Protein AF-A0A2K3KXB1-F1 (afdb_monomer_lite)

Sequence (70 aa):
MSQEALLKSSDPMVTLKMIDSIQGLGIGHHLEDEINVQLRRICDWDPSNDLFATSLQFRLLRHNGWSTSS

Foldseek 3Di:
DDPVVVVPPPDLQVLLVVLVVCVVVVNCVVCLVVNVVSLVVSVPDDPPVDPVSVVSNQVSCVVSPHDDDD

Organism: Trifolium pratense (NCBI:txid57577)

pLDDT: mean 84.08, std 16.13, range [42.72, 95.62]

Structure (mmCIF, N/CA/C/O backbone):
data_AF-A0A2K3KXB1-F1
#
_entry.id   AF-A0A2K3KXB1-F1
#
loop_
_atom_site.group_PDB
_atom_site.id
_atom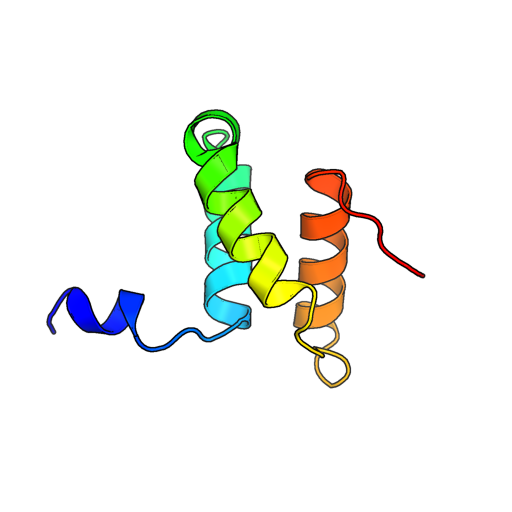_site.type_symbol
_atom_site.label_atom_id
_atom_site.label_alt_id
_atom_site.label_comp_id
_atom_site.label_asym_id
_atom_site.label_entity_id
_atom_site.label_seq_id
_atom_site.pdbx_PDB_ins_code
_atom_site.Cartn_x
_atom_site.Cartn_y
_atom_site.Cartn_z
_atom_site.occupancy
_atom_site.B_iso_or_equiv
_atom_site.auth_seq_id
_atom_site.auth_comp_id
_atom_site.auth_asym_id
_atom_site.auth_atom_id
_atom_site.pdbx_PDB_model_num
ATOM 1 N N . MET A 1 1 ? -3.830 20.299 -15.105 1.00 42.72 1 MET A N 1
ATOM 2 C CA . MET A 1 1 ? -3.504 18.875 -14.890 1.00 42.72 1 MET A CA 1
ATOM 3 C C . MET A 1 1 ? -4.691 18.246 -14.189 1.00 42.72 1 MET A C 1
ATOM 5 O O . MET A 1 1 ? -4.962 18.583 -13.046 1.00 42.72 1 MET A O 1
ATOM 9 N N . SER A 1 2 ? -5.489 17.499 -14.942 1.00 43.38 2 SER A N 1
ATOM 10 C CA . SER A 1 2 ? -6.820 17.016 -14.568 1.00 43.38 2 SER A CA 1
ATOM 11 C C . SER A 1 2 ? -6.718 15.876 -13.553 1.00 43.38 2 SER A C 1
ATOM 13 O O . SER A 1 2 ? -5.880 14.989 -13.705 1.00 43.38 2 SER A O 1
ATOM 15 N N . GLN A 1 3 ? -7.590 15.883 -12.544 1.00 51.44 3 GLN A N 1
ATOM 16 C CA . GLN A 1 3 ? -7.661 14.884 -11.465 1.00 51.44 3 GLN A CA 1
ATOM 17 C C . GLN A 1 3 ? -7.831 13.433 -11.970 1.00 51.44 3 GLN A C 1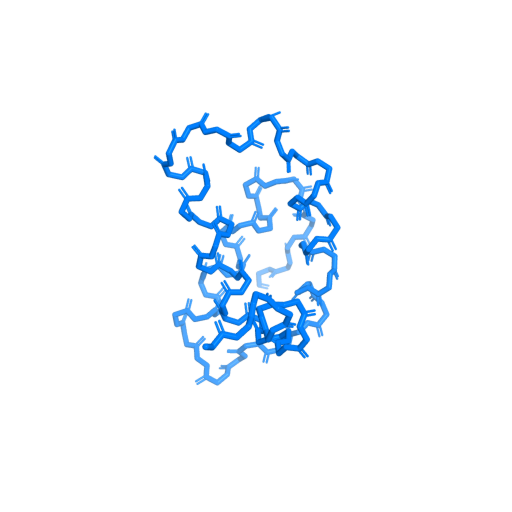
ATOM 19 O O . GLN A 1 3 ? -7.531 12.488 -11.247 1.00 51.44 3 GLN A O 1
ATOM 24 N N . GLU A 1 4 ? -8.227 13.248 -13.232 1.00 43.38 4 GLU A N 1
ATOM 25 C CA . GLU A 1 4 ? -8.372 11.945 -13.893 1.00 43.38 4 GLU A CA 1
ATOM 26 C C . GLU A 1 4 ? -7.061 11.165 -14.085 1.00 43.38 4 GLU A C 1
ATOM 28 O O . GLU A 1 4 ? -7.101 9.940 -14.195 1.00 43.38 4 GLU A O 1
ATOM 33 N N . ALA A 1 5 ? -5.894 11.821 -14.102 1.00 44.28 5 ALA A N 1
ATOM 34 C CA . ALA A 1 5 ? -4.622 11.117 -14.302 1.00 44.28 5 ALA A CA 1
ATOM 35 C C . ALA A 1 5 ? -4.251 10.213 -13.109 1.00 44.28 5 ALA A C 1
ATOM 37 O O . ALA A 1 5 ? -3.682 9.140 -13.301 1.00 44.28 5 ALA A O 1
ATOM 38 N N . LEU A 1 6 ? -4.646 10.601 -11.890 1.00 48.16 6 LEU A N 1
ATOM 39 C CA . LEU A 1 6 ? -4.332 9.868 -10.656 1.00 48.16 6 LEU A CA 1
ATOM 40 C C . LEU A 1 6 ? -5.117 8.557 -10.519 1.00 48.16 6 LEU A C 1
ATOM 42 O O . LEU A 1 6 ? -4.708 7.674 -9.775 1.00 48.16 6 LEU A O 1
ATOM 46 N N . LEU A 1 7 ? -6.223 8.411 -11.253 1.00 48.62 7 LEU A N 1
ATOM 47 C CA . LEU A 1 7 ? -7.039 7.194 -11.259 1.00 48.62 7 LEU A CA 1
ATOM 48 C C . LEU A 1 7 ? -6.629 6.211 -12.368 1.00 48.62 7 LEU A C 1
ATOM 50 O O . LEU A 1 7 ? -7.092 5.071 -12.368 1.00 48.62 7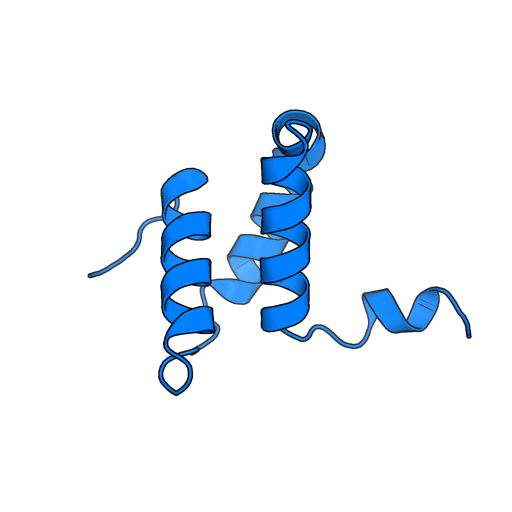 LEU A O 1
ATOM 54 N N . LYS A 1 8 ? -5.780 6.635 -13.320 1.00 44.41 8 LYS A N 1
ATOM 55 C CA . LYS A 1 8 ? -5.461 5.871 -14.541 1.00 44.41 8 LYS A CA 1
ATOM 56 C C . LYS A 1 8 ? -4.007 5.423 -14.682 1.00 44.41 8 LYS A C 1
ATOM 58 O O . LYS A 1 8 ? -3.766 4.473 -15.420 1.00 44.41 8 LYS A O 1
ATOM 63 N N . SER A 1 9 ? -3.049 6.025 -13.978 1.00 46.47 9 SER A N 1
ATOM 64 C CA . SER A 1 9 ? -1.695 5.466 -13.860 1.00 46.47 9 SER A CA 1
ATOM 65 C C . SER A 1 9 ? -1.594 4.685 -12.552 1.00 46.47 9 SER A C 1
ATOM 67 O O . SER A 1 9 ? -1.174 5.222 -11.530 1.00 46.47 9 SER A O 1
ATOM 69 N N . SER A 1 10 ? -2.046 3.432 -12.563 1.00 65.75 10 SER A N 1
ATOM 70 C CA . SER A 1 10 ? -2.043 2.562 -11.380 1.00 65.75 10 SER A CA 1
ATOM 71 C C . SER A 1 10 ? -0.630 2.030 -11.113 1.00 65.75 10 SER A C 1
ATOM 73 O O . SER A 1 10 ? -0.406 0.827 -11.178 1.00 65.75 10 SER A O 1
ATOM 75 N N . ASP A 1 11 ? 0.334 2.929 -10.892 1.00 83.31 11 ASP A N 1
ATOM 76 C CA . ASP A 1 11 ? 1.677 2.568 -10.445 1.00 83.31 11 ASP A CA 1
ATOM 77 C C . ASP A 1 11 ? 1.558 1.956 -9.036 1.00 83.31 11 ASP A C 1
ATOM 79 O O . ASP A 1 11 ? 1.173 2.664 -8.095 1.00 83.31 11 ASP A O 1
ATOM 83 N N . PRO A 1 12 ? 1.875 0.660 -8.872 1.00 88.06 12 PRO A N 1
ATOM 84 C CA . PRO A 1 12 ? 1.812 -0.022 -7.585 1.00 88.06 12 PRO A CA 1
ATOM 85 C C . PRO A 1 12 ? 2.579 0.707 -6.474 1.00 88.06 12 PRO A C 1
ATOM 87 O O . PRO A 1 12 ? 2.123 0.753 -5.331 1.00 88.06 12 PRO A O 1
ATOM 90 N N . MET A 1 13 ? 3.700 1.354 -6.804 1.00 89.50 13 MET A N 1
ATOM 91 C CA . MET A 1 13 ? 4.500 2.135 -5.862 1.00 89.50 13 MET A CA 1
ATOM 92 C C . MET A 1 13 ? 3.745 3.367 -5.354 1.00 89.50 13 MET A C 1
ATOM 94 O O . MET A 1 13 ? 3.810 3.697 -4.166 1.00 89.50 13 MET A O 1
ATOM 98 N N . VAL A 1 14 ? 3.029 4.066 -6.237 1.00 90.75 14 VAL A N 1
ATOM 99 C CA . VAL A 1 14 ? 2.222 5.235 -5.856 1.00 90.75 14 VAL A CA 1
ATOM 100 C C . VAL A 1 14 ? 1.087 4.800 -4.933 1.00 90.75 14 VAL A C 1
ATOM 102 O O . VAL A 1 14 ? 0.860 5.436 -3.903 1.00 90.75 14 VAL A O 1
ATOM 105 N N . THR A 1 15 ? 0.439 3.677 -5.246 1.00 91.88 15 THR A N 1
ATOM 106 C CA . THR A 1 15 ? -0.600 3.081 -4.400 1.00 91.88 15 THR A CA 1
ATOM 107 C C . THR A 1 15 ? -0.068 2.722 -3.012 1.00 91.88 15 THR A C 1
ATOM 109 O O . THR A 1 15 ? -0.681 3.095 -2.013 1.00 91.88 15 THR A O 1
ATOM 112 N N . LEU A 1 16 ? 1.094 2.068 -2.919 1.00 93.50 16 LEU A N 1
ATOM 113 C CA . LEU A 1 16 ? 1.708 1.727 -1.633 1.00 93.50 16 LEU A CA 1
ATOM 114 C C . LEU A 1 16 ? 2.009 2.973 -0.789 1.00 93.50 16 LEU A C 1
ATOM 116 O O . LEU A 1 16 ? 1.656 3.017 0.387 1.00 93.50 16 LEU A O 1
ATOM 120 N N . LYS A 1 17 ? 2.604 4.015 -1.384 1.00 94.00 17 LYS A N 1
ATOM 121 C CA . LYS A 1 17 ? 2.898 5.278 -0.681 1.00 94.00 17 LYS A CA 1
ATOM 122 C C . LYS A 1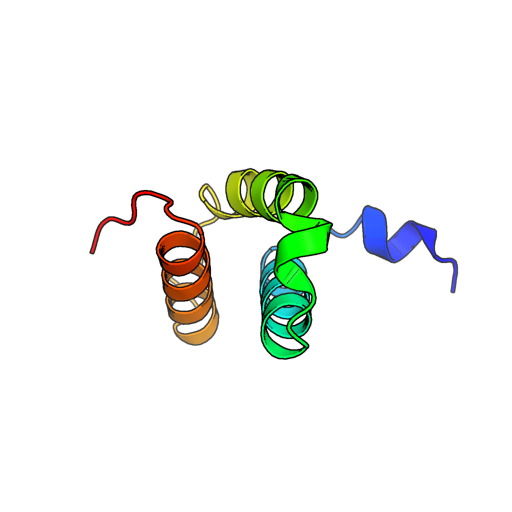 17 ? 1.635 6.003 -0.221 1.00 94.00 17 LYS A C 1
ATOM 124 O O . LYS A 1 17 ? 1.630 6.618 0.846 1.00 94.00 17 LYS A O 1
ATOM 129 N N . MET A 1 18 ? 0.566 5.934 -1.012 1.00 94.38 18 MET A N 1
ATOM 130 C CA . MET A 1 18 ? -0.726 6.507 -0.649 1.00 94.38 18 MET A CA 1
ATOM 131 C C . MET A 1 18 ? -1.320 5.791 0.567 1.00 94.38 18 MET A C 1
ATOM 133 O O . MET A 1 18 ? -1.677 6.454 1.538 1.00 94.38 18 MET A O 1
ATOM 137 N N . ILE A 1 19 ? -1.375 4.455 0.544 1.00 94.19 19 ILE A N 1
ATOM 138 C CA . ILE A 1 19 ? -1.876 3.653 1.671 1.00 94.19 19 ILE A CA 1
ATOM 139 C C . ILE A 1 19 ? -1.040 3.920 2.928 1.00 94.19 19 ILE A C 1
ATOM 141 O O . ILE A 1 19 ? -1.598 4.127 4.005 1.00 94.19 19 ILE A O 1
ATOM 145 N N . ASP A 1 20 ? 0.285 3.973 2.787 1.00 95.25 20 ASP A N 1
ATOM 146 C CA . ASP A 1 20 ? 1.196 4.258 3.894 1.00 95.25 20 ASP A CA 1
ATOM 147 C C . ASP A 1 20 ? 0.943 5.633 4.520 1.00 95.25 20 ASP A C 1
ATOM 149 O O . ASP A 1 20 ? 0.872 5.767 5.740 1.00 95.25 20 ASP A O 1
ATOM 153 N N . SER A 1 21 ? 0.719 6.648 3.684 1.00 95.62 21 SER A N 1
ATOM 154 C CA . SER A 1 21 ? 0.395 8.001 4.145 1.00 95.62 21 SER A CA 1
ATOM 155 C C . SER A 1 21 ? -0.944 8.035 4.888 1.00 95.62 21 SER A C 1
ATOM 157 O O . SER A 1 21 ? -1.046 8.641 5.950 1.00 95.62 21 SER A O 1
ATOM 159 N N . ILE A 1 22 ? -1.969 7.354 4.367 1.00 93.56 22 ILE A N 1
ATOM 160 C CA . ILE A 1 22 ? -3.303 7.270 4.984 1.00 93.56 22 ILE A CA 1
ATOM 161 C C . ILE A 1 22 ? -3.230 6.601 6.366 1.00 93.56 22 ILE A C 1
ATOM 163 O O . ILE A 1 22 ? -3.822 7.098 7.328 1.00 93.56 22 ILE A O 1
ATOM 167 N N . GLN A 1 23 ? -2.482 5.500 6.486 1.00 92.75 23 GLN A N 1
ATOM 168 C CA . GLN A 1 23 ? -2.272 4.818 7.767 1.00 92.75 23 GLN A CA 1
ATOM 169 C C . GLN A 1 23 ? -1.439 5.669 8.734 1.00 92.75 23 GLN A C 1
ATOM 171 O O . GLN A 1 23 ? -1.795 5.776 9.905 1.00 92.75 23 GLN A O 1
ATOM 176 N N . GLY A 1 24 ? -0.389 6.340 8.248 1.00 94.12 24 GLY A N 1
ATOM 177 C CA . GLY A 1 24 ? 0.435 7.254 9.046 1.00 94.12 24 GLY A CA 1
ATOM 178 C C . GLY A 1 24 ? -0.327 8.472 9.580 1.00 94.12 24 GLY A C 1
ATOM 179 O O . GLY A 1 24 ? 0.001 8.981 10.649 1.00 94.12 24 GLY A O 1
ATOM 180 N N . LEU A 1 25 ? -1.379 8.906 8.880 1.00 95.44 25 LEU A N 1
ATOM 181 C CA . LEU A 1 25 ? -2.303 9.954 9.328 1.00 95.44 25 LEU A CA 1
ATOM 182 C C . LEU A 1 25 ? -3.351 9.458 10.342 1.00 95.44 25 LEU A C 1
ATOM 184 O O . LEU A 1 25 ? -4.122 10.264 10.857 1.00 95.44 25 LEU A O 1
ATOM 188 N N . GLY A 1 26 ? -3.417 8.152 10.623 1.00 93.50 26 GLY A N 1
ATOM 189 C CA . GLY A 1 26 ? -4.372 7.564 11.570 1.00 93.50 26 GLY A CA 1
ATOM 190 C C . GLY A 1 26 ? -5.812 7.460 11.052 1.00 93.50 26 GLY A C 1
ATOM 191 O O . GLY A 1 26 ? -6.706 7.050 11.791 1.00 93.50 26 GLY A O 1
ATOM 192 N N . ILE A 1 27 ? -6.051 7.785 9.780 1.00 93.62 27 ILE A N 1
ATOM 193 C CA . ILE A 1 27 ? -7.385 7.765 9.154 1.00 93.62 27 ILE A CA 1
ATOM 194 C C . ILE A 1 27 ? -7.667 6.478 8.368 1.00 93.62 27 ILE A C 1
ATOM 196 O O . ILE A 1 27 ? -8.736 6.344 7.781 1.00 93.62 27 ILE A O 1
ATOM 200 N N . GLY A 1 28 ? -6.732 5.521 8.357 1.00 90.62 28 GLY A N 1
ATOM 201 C CA . GLY A 1 28 ? -6.868 4.268 7.604 1.00 90.62 28 GLY A CA 1
ATOM 202 C C . GLY A 1 28 ? -8.112 3.453 7.953 1.00 90.62 28 GLY A C 1
ATOM 203 O O . GLY A 1 28 ? -8.700 2.858 7.061 1.00 90.62 28 GLY A O 1
ATOM 204 N N . HIS A 1 29 ? -8.571 3.517 9.203 1.00 89.31 29 HIS A N 1
ATOM 205 C CA . HIS A 1 29 ? -9.766 2.804 9.658 1.00 89.31 29 HIS A CA 1
ATOM 206 C C . HIS A 1 29 ? -11.080 3.310 9.021 1.00 89.31 29 HIS A C 1
ATOM 208 O O . HIS A 1 29 ? -12.082 2.605 9.008 1.00 89.31 29 HIS A O 1
ATOM 214 N N . HIS A 1 30 ? -11.097 4.533 8.478 1.00 93.25 30 HIS A N 1
ATOM 215 C CA . HIS A 1 30 ? -12.245 5.056 7.727 1.00 93.25 30 HIS A CA 1
ATOM 216 C C . HIS A 1 30 ? -12.252 4.619 6.258 1.00 93.25 30 HIS A C 1
ATOM 218 O O . HIS A 1 30 ? -13.247 4.829 5.573 1.00 93.25 30 HIS A O 1
ATOM 224 N N . LEU A 1 31 ? -11.129 4.080 5.778 1.00 92.81 31 LEU A N 1
ATOM 225 C CA . LEU A 1 31 ? -10.848 3.785 4.372 1.00 92.81 31 LEU A CA 1
ATOM 226 C C . LEU A 1 31 ? -10.449 2.310 4.189 1.00 92.81 31 LEU A C 1
ATOM 228 O O . LEU A 1 31 ? -9.732 1.969 3.247 1.00 92.81 31 LEU A O 1
ATOM 232 N N . GLU A 1 32 ? -10.823 1.437 5.131 1.00 91.19 32 GLU A N 1
ATOM 233 C CA . GLU A 1 32 ? -10.375 0.038 5.153 1.00 91.19 32 GLU A CA 1
ATOM 234 C C . GLU A 1 32 ? -10.801 -0.713 3.892 1.00 91.19 32 GLU A C 1
ATOM 236 O O . GLU A 1 32 ? -10.009 -1.473 3.331 1.00 91.19 32 GLU A O 1
ATOM 241 N N . ASP A 1 33 ? -12.019 -0.478 3.408 1.00 91.94 33 ASP A N 1
A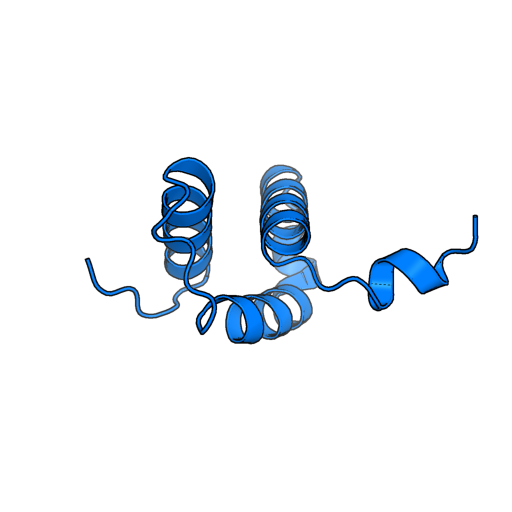TOM 242 C CA . ASP A 1 33 ? -12.539 -1.122 2.202 1.00 91.94 33 ASP A CA 1
ATOM 243 C C . ASP A 1 33 ? -11.756 -0.682 0.958 1.00 91.94 33 ASP A C 1
ATOM 245 O O . ASP A 1 33 ? -11.319 -1.516 0.158 1.00 91.94 33 ASP A O 1
ATOM 249 N N . GLU A 1 34 ? -11.499 0.619 0.811 1.00 92.31 34 GLU A N 1
ATOM 250 C CA . GLU A 1 34 ? -10.721 1.171 -0.294 1.00 92.31 34 GLU A CA 1
ATOM 251 C C . GLU A 1 34 ? -9.274 0.676 -0.259 1.00 92.31 34 GLU A C 1
ATOM 253 O O . GLU A 1 34 ? -8.733 0.275 -1.297 1.00 92.31 34 GLU A O 1
ATOM 258 N N . ILE A 1 35 ? -8.658 0.657 0.927 1.00 92.56 35 ILE A N 1
ATOM 259 C CA . ILE A 1 35 ? -7.311 0.125 1.140 1.00 92.56 35 ILE A CA 1
ATOM 260 C C . ILE A 1 35 ? -7.275 -1.352 0.752 1.00 92.56 35 ILE A C 1
ATOM 262 O O . ILE A 1 35 ? -6.389 -1.747 -0.001 1.00 92.56 35 ILE A O 1
ATOM 266 N N . ASN A 1 36 ? -8.244 -2.163 1.179 1.00 92.19 36 ASN A N 1
ATOM 267 C CA . ASN A 1 36 ? -8.295 -3.587 0.850 1.00 92.19 36 ASN A CA 1
ATOM 268 C C . ASN A 1 36 ? -8.472 -3.848 -0.651 1.00 92.19 36 ASN A C 1
ATOM 270 O O . ASN A 1 36 ? -7.852 -4.766 -1.197 1.00 92.19 36 ASN A O 1
ATOM 274 N N . VAL A 1 37 ? -9.270 -3.034 -1.350 1.00 92.19 37 VAL A N 1
ATOM 275 C CA . VAL A 1 37 ? -9.396 -3.112 -2.815 1.00 92.19 37 VAL A CA 1
ATOM 276 C C . VAL A 1 37 ? -8.057 -2.836 -3.492 1.00 92.19 37 VAL A C 1
ATOM 278 O O . VAL A 1 37 ? -7.696 -3.538 -4.439 1.00 92.19 37 VAL A O 1
ATOM 281 N N . GLN A 1 38 ? -7.310 -1.839 -3.012 1.00 91.75 38 GLN A N 1
ATOM 282 C CA . GLN A 1 38 ? -5.985 -1.554 -3.550 1.00 91.75 38 GLN A CA 1
ATOM 283 C C . GLN A 1 38 ? -4.984 -2.656 -3.195 1.00 91.75 38 GLN A C 1
ATOM 285 O O . GLN A 1 38 ? -4.329 -3.157 -4.103 1.00 91.75 38 GLN A O 1
ATOM 290 N N . LEU A 1 39 ? -4.921 -3.097 -1.931 1.00 91.38 39 LEU A N 1
ATOM 291 C CA . LEU A 1 39 ? -4.052 -4.183 -1.453 1.00 91.38 39 LEU A CA 1
ATOM 292 C C . LEU A 1 39 ? -4.208 -5.457 -2.282 1.00 91.38 39 LEU A C 1
ATOM 294 O O . LEU A 1 39 ? -3.208 -6.073 -2.639 1.00 91.38 39 LEU A O 1
ATOM 298 N N . ARG A 1 40 ? -5.439 -5.794 -2.685 1.00 90.88 40 ARG A N 1
ATOM 299 C CA . ARG A 1 40 ? -5.698 -6.922 -3.586 1.00 90.88 40 ARG A CA 1
ATOM 300 C C . ARG A 1 40 ? -4.962 -6.798 -4.920 1.00 90.88 40 ARG A C 1
ATOM 302 O O . ARG A 1 40 ? -4.438 -7.785 -5.411 1.00 90.88 40 ARG A O 1
ATOM 309 N N . ARG A 1 41 ? -4.915 -5.599 -5.507 1.00 87.38 41 ARG A N 1
ATOM 310 C CA . ARG A 1 41 ? -4.247 -5.350 -6.798 1.00 87.38 41 ARG A CA 1
ATOM 311 C C . ARG A 1 41 ? -2.729 -5.393 -6.679 1.00 87.38 41 ARG A C 1
ATOM 313 O O . ARG A 1 41 ? -2.059 -5.843 -7.597 1.00 87.38 41 ARG A O 1
ATOM 320 N N . ILE A 1 42 ? -2.197 -4.899 -5.563 1.00 88.12 42 ILE A N 1
ATOM 321 C CA . ILE A 1 42 ? -0.754 -4.892 -5.298 1.00 88.12 42 ILE A CA 1
ATOM 322 C C . ILE A 1 42 ? -0.251 -6.238 -4.795 1.00 88.12 42 ILE A C 1
ATOM 324 O O . ILE A 1 42 ? 0.934 -6.475 -4.937 1.00 88.12 42 ILE A O 1
ATOM 328 N N . CYS A 1 43 ? -1.082 -7.120 -4.236 1.00 86.94 43 CYS A N 1
ATOM 329 C CA . CYS A 1 43 ? -0.636 -8.443 -3.785 1.00 86.94 43 CYS A CA 1
ATOM 330 C C . CYS A 1 43 ? -0.070 -9.297 -4.933 1.00 86.94 43 CYS A C 1
ATOM 332 O O . CYS A 1 43 ? 0.885 -10.036 -4.723 1.00 86.94 43 CYS A O 1
ATOM 334 N N . ASP A 1 44 ? -0.625 -9.154 -6.138 1.00 85.94 44 ASP A N 1
ATOM 335 C CA . ASP A 1 44 ? -0.172 -9.869 -7.340 1.00 85.94 44 ASP A CA 1
ATOM 336 C C . ASP A 1 44 ? 0.980 -9.152 -8.068 1.00 85.94 44 ASP A C 1
ATOM 338 O O . ASP A 1 44 ? 1.503 -9.646 -9.068 1.00 85.94 44 ASP A O 1
ATOM 342 N N . TRP A 1 45 ? 1.365 -7.960 -7.605 1.00 87.69 45 TRP A N 1
ATOM 343 C CA . TRP A 1 45 ? 2.490 -7.226 -8.169 1.00 87.69 45 TRP A CA 1
ATOM 344 C C . TRP A 1 45 ? 3.809 -7.760 -7.610 1.00 87.69 45 TRP A C 1
ATOM 346 O O . TRP A 1 45 ? 3.927 -7.972 -6.405 1.00 87.69 45 TRP A O 1
ATOM 356 N N . ASP A 1 46 ? 4.802 -7.924 -8.486 1.00 87.62 46 ASP A N 1
ATOM 357 C CA . ASP A 1 46 ? 6.155 -8.356 -8.137 1.00 87.62 46 ASP A CA 1
ATOM 358 C C . ASP A 1 46 ? 7.113 -7.153 -7.989 1.00 87.62 46 ASP A C 1
ATOM 360 O O . ASP A 1 46 ? 7.564 -6.590 -8.995 1.00 87.62 46 ASP A O 1
ATOM 364 N N . PRO A 1 47 ? 7.430 -6.728 -6.749 1.00 86.31 47 PRO A N 1
ATOM 365 C CA . PRO A 1 47 ? 8.410 -5.687 -6.478 1.00 86.31 47 PRO A CA 1
ATOM 366 C C . PRO A 1 47 ? 9.847 -6.203 -6.315 1.00 86.31 47 PRO A C 1
ATOM 368 O O . PRO A 1 47 ? 10.676 -5.430 -5.837 1.00 86.31 47 PRO A O 1
ATOM 371 N N . SER A 1 48 ? 10.181 -7.454 -6.673 1.00 81.69 48 SER A N 1
ATOM 372 C CA . SER A 1 48 ? 11.459 -8.108 -6.311 1.00 81.69 48 SER A CA 1
ATOM 373 C C . SER A 1 48 ? 12.727 -7.312 -6.638 1.00 81.69 48 SER A C 1
ATOM 375 O O . SER A 1 48 ? 13.766 -7.493 -6.004 1.00 81.69 48 SER A O 1
ATOM 377 N N . ASN A 1 49 ? 12.658 -6.434 -7.637 1.00 86.81 49 ASN A N 1
ATOM 378 C CA . ASN A 1 49 ? 13.778 -5.609 -8.084 1.00 86.81 49 ASN A CA 1
ATOM 379 C C . ASN A 1 49 ? 13.981 -4.332 -7.245 1.00 86.81 49 ASN A C 1
ATOM 381 O O . ASN A 1 49 ? 14.968 -3.626 -7.442 1.00 86.81 49 ASN A O 1
ATOM 385 N N . ASP A 1 50 ? 13.072 -4.030 -6.317 1.00 90.62 50 ASP A N 1
ATOM 386 C CA . ASP A 1 50 ? 13.117 -2.872 -5.430 1.00 90.62 50 ASP A CA 1
ATOM 387 C C . ASP A 1 50 ? 12.865 -3.312 -3.976 1.00 90.62 50 ASP A C 1
ATOM 389 O O . ASP A 1 50 ? 11.756 -3.670 -3.565 1.00 90.62 50 ASP A O 1
ATOM 393 N N . LEU A 1 51 ? 13.927 -3.261 -3.165 1.00 92.44 51 LEU A N 1
ATOM 394 C CA . LEU A 1 51 ? 13.875 -3.610 -1.745 1.00 92.44 51 LEU A CA 1
ATOM 395 C C . LEU A 1 51 ? 12.909 -2.709 -0.965 1.00 92.44 51 LEU A C 1
ATOM 397 O O . LEU A 1 51 ? 12.232 -3.183 -0.048 1.00 92.44 51 LEU A O 1
ATOM 401 N N . PHE A 1 52 ? 12.840 -1.421 -1.310 1.00 92.44 52 PHE A N 1
ATOM 402 C CA . PHE A 1 52 ? 11.927 -0.482 -0.670 1.00 92.44 52 PHE A CA 1
ATOM 403 C C . PHE A 1 52 ? 10.479 -0.851 -1.003 1.00 92.44 52 PHE A C 1
ATOM 405 O O . PHE A 1 52 ? 9.662 -0.972 -0.089 1.00 92.44 52 PHE A O 1
ATOM 412 N N . ALA A 1 53 ? 10.182 -1.113 -2.278 1.00 92.12 53 ALA A N 1
ATOM 413 C CA . ALA A 1 53 ? 8.862 -1.564 -2.715 1.00 92.12 53 ALA A CA 1
ATOM 414 C C . ALA A 1 53 ? 8.438 -2.870 -2.027 1.00 92.12 53 ALA A C 1
ATOM 416 O O . ALA A 1 53 ? 7.342 -2.947 -1.474 1.00 92.12 53 ALA A O 1
ATOM 417 N N . THR A 1 54 ? 9.332 -3.862 -2.006 1.00 93.62 54 THR A N 1
ATOM 418 C CA . THR A 1 54 ? 9.097 -5.181 -1.399 1.00 93.62 54 THR A CA 1
ATOM 419 C C . THR A 1 54 ? 8.806 -5.055 0.094 1.00 93.62 54 THR A C 1
ATOM 421 O O . THR A 1 54 ? 7.809 -5.574 0.598 1.00 93.62 54 THR A O 1
ATOM 424 N N . SER A 1 55 ? 9.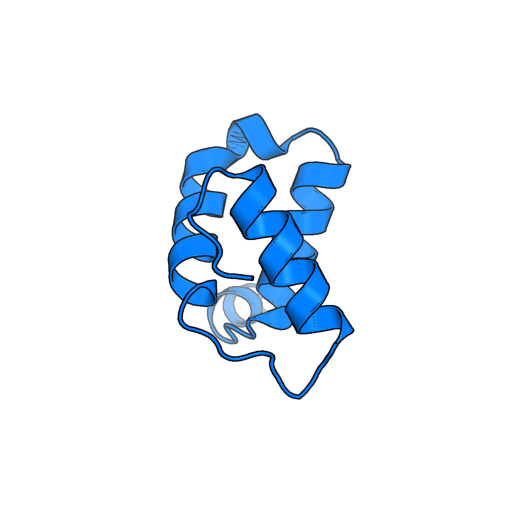641 -4.300 0.811 1.00 94.44 55 SER A N 1
ATOM 425 C CA . SER A 1 55 ? 9.486 -4.100 2.255 1.00 94.44 55 SER A CA 1
ATOM 426 C C . SER A 1 55 ? 8.192 -3.352 2.589 1.00 94.44 55 SER A C 1
ATOM 428 O O . SER A 1 55 ? 7.513 -3.675 3.568 1.00 94.44 55 SER A O 1
ATOM 430 N N . LEU A 1 56 ? 7.834 -2.354 1.775 1.00 94.75 56 LEU A N 1
ATOM 431 C CA . LEU A 1 56 ? 6.618 -1.567 1.952 1.00 94.75 56 LEU A CA 1
ATOM 432 C C . LEU A 1 56 ? 5.362 -2.409 1.698 1.00 94.75 56 LEU A C 1
ATOM 434 O O . LEU A 1 56 ? 4.455 -2.410 2.529 1.00 94.75 56 LEU A O 1
ATOM 438 N N . GLN A 1 57 ? 5.335 -3.166 0.602 1.00 93.88 57 GLN A N 1
ATOM 439 C CA . GLN A 1 57 ? 4.250 -4.088 0.270 1.00 93.88 57 GLN A CA 1
ATOM 440 C C . GLN A 1 57 ? 4.046 -5.125 1.379 1.00 93.88 57 GLN A C 1
ATOM 442 O O . GLN A 1 57 ? 2.931 -5.264 1.883 1.00 93.88 57 GLN A O 1
ATOM 447 N N . PHE A 1 58 ? 5.120 -5.779 1.832 1.00 93.69 58 PHE A N 1
ATOM 448 C CA . PHE A 1 58 ? 5.058 -6.757 2.918 1.00 93.69 58 PHE A CA 1
ATOM 449 C C . PHE A 1 58 ? 4.465 -6.158 4.199 1.00 93.69 58 PHE A C 1
ATOM 451 O O . PHE A 1 58 ? 3.561 -6.739 4.806 1.00 93.69 58 PHE A O 1
ATOM 458 N N . ARG A 1 59 ? 4.944 -4.973 4.608 1.00 94.75 59 ARG A N 1
ATOM 459 C CA . ARG A 1 59 ? 4.446 -4.288 5.808 1.00 94.75 59 ARG A CA 1
ATOM 460 C C . ARG A 1 59 ? 2.959 -3.966 5.695 1.00 94.75 59 ARG A C 1
ATOM 462 O O . ARG A 1 59 ? 2.225 -4.222 6.648 1.00 94.75 59 ARG A O 1
ATOM 469 N N . LEU A 1 60 ? 2.522 -3.414 4.563 1.00 94.56 60 LEU A N 1
ATOM 470 C CA . LEU A 1 60 ? 1.132 -3.006 4.364 1.00 94.56 60 LEU A CA 1
ATOM 471 C C . LEU A 1 60 ? 0.186 -4.209 4.303 1.00 94.56 60 LEU A C 1
ATOM 473 O O . LEU A 1 60 ? -0.847 -4.188 4.969 1.00 94.56 60 LEU A O 1
ATOM 477 N N . LEU A 1 61 ? 0.559 -5.279 3.597 1.00 93.81 61 LEU A N 1
ATOM 478 C CA . LEU A 1 61 ? -0.217 -6.522 3.567 1.00 93.81 61 LEU A CA 1
ATOM 479 C C . LEU A 1 61 ? -0.367 -7.111 4.977 1.00 93.81 61 LEU A C 1
ATOM 481 O O . LEU A 1 61 ? -1.487 -7.341 5.434 1.00 93.81 61 LEU A O 1
ATOM 485 N N . ARG A 1 62 ? 0.742 -7.260 5.714 1.00 92.81 62 ARG A N 1
ATOM 486 C CA . ARG A 1 62 ? 0.726 -7.812 7.076 1.00 92.81 62 ARG A CA 1
ATOM 487 C C . ARG A 1 62 ? -0.088 -6.955 8.048 1.00 92.81 62 ARG A C 1
ATOM 489 O O . ARG A 1 62 ? -0.806 -7.503 8.880 1.00 92.81 62 ARG A O 1
ATOM 496 N N . HIS A 1 63 ? 0.017 -5.627 7.958 1.00 91.88 63 HIS A N 1
ATOM 497 C CA . HIS A 1 63 ? -0.735 -4.710 8.820 1.00 91.88 63 HIS A CA 1
ATOM 498 C C . HIS A 1 63 ? -2.252 -4.819 8.608 1.00 91.88 63 HIS A C 1
ATOM 500 O O . HIS A 1 63 ? -3.006 -4.696 9.565 1.00 91.88 63 HIS A O 1
ATOM 506 N N . ASN A 1 64 ? -2.688 -5.113 7.381 1.00 90.62 64 ASN A N 1
ATOM 507 C CA . ASN A 1 64 ? -4.103 -5.240 7.022 1.00 90.62 64 ASN A CA 1
ATOM 508 C C . ASN A 1 64 ? -4.606 -6.697 7.066 1.00 90.62 64 ASN A C 1
ATOM 510 O O . ASN A 1 64 ? -5.665 -6.998 6.527 1.00 90.62 64 ASN A O 1
ATOM 514 N N . GLY A 1 65 ? -3.848 -7.617 7.676 1.00 90.56 65 GLY A N 1
ATOM 515 C CA . GLY A 1 65 ? -4.270 -9.008 7.873 1.00 90.56 65 GLY A CA 1
ATOM 516 C C . GLY A 1 65 ? -4.197 -9.902 6.631 1.00 90.56 65 GLY A C 1
ATOM 517 O O . GLY A 1 65 ? -4.752 -11.000 6.643 1.00 90.56 65 GLY A O 1
ATOM 518 N N . TRP A 1 66 ? -3.510 -9.473 5.570 1.00 90.44 66 TRP A N 1
ATOM 519 C CA . TRP A 1 66 ? -3.288 -10.298 4.383 1.00 90.44 66 TRP A CA 1
ATOM 520 C C . TRP A 1 66 ? -2.203 -11.344 4.648 1.00 90.44 66 TRP A C 1
ATOM 522 O O . TRP A 1 66 ? -1.213 -11.080 5.336 1.00 90.44 66 TRP A O 1
ATOM 532 N N . SER A 1 67 ? -2.371 -12.539 4.078 1.00 83.88 67 SER A N 1
ATOM 533 C CA . SER A 1 67 ? -1.351 -13.585 4.133 1.00 83.88 67 SER A CA 1
ATOM 534 C C . SER A 1 67 ? -0.130 -13.158 3.324 1.00 83.88 67 SER A C 1
ATOM 536 O O . SER A 1 67 ? -0.219 -13.009 2.106 1.00 83.88 67 SER A O 1
ATOM 538 N N . THR A 1 68 ? 1.010 -12.999 3.987 1.00 78.25 68 THR A N 1
ATOM 539 C CA . THR A 1 68 ? 2.300 -12.788 3.331 1.00 78.25 68 THR A CA 1
ATOM 540 C C . THR A 1 68 ? 3.164 -14.032 3.506 1.00 78.25 68 THR A C 1
ATOM 542 O O . THR A 1 68 ? 3.282 -14.566 4.610 1.00 78.25 68 THR A O 1
ATOM 545 N N . SER A 1 69 ? 3.762 -14.522 2.422 1.00 67.56 69 SER A N 1
ATOM 546 C CA . SER A 1 69 ? 4.850 -15.501 2.503 1.00 67.56 69 SER A CA 1
ATOM 547 C C . SER A 1 69 ? 6.169 -14.760 2.717 1.00 67.56 69 SER A C 1
ATOM 549 O O . SER A 1 69 ? 6.402 -13.734 2.078 1.00 67.56 69 SER A O 1
ATOM 551 N N . SER A 1 70 ? 6.993 -15.249 3.648 1.00 55.66 70 SER A N 1
ATOM 552 C CA . SER A 1 70 ? 8.376 -14.786 3.856 1.00 55.66 70 SER A CA 1
ATOM 553 C C . SER A 1 70 ? 9.354 -15.505 2.941 1.00 55.66 70 SER A C 1
ATOM 555 O O . SER A 1 70 ? 9.064 -16.672 2.595 1.00 55.66 70 SER A O 1
#

InterPro domains:
  IPR001906 Terpene synthase, N-terminal domain [PF01397] (10-69)
  IPR008930 Terpenoid cyclases/protein prenyltransferase alpha-alpha toroid [SSF48239] (9-70)
  IPR036965 Terpene synthase, N-terminal domain superfamily [G3DSA:1.50.10.130] (1-70)

Radius of gyration: 12.19 Å; chains: 1; bounding box: 26×34×26 Å

Secondary structure (DSSP, 8-state):
--GGGGGT---HHHHHHHHHHHHHTT-GGGSHHHHHHHHHHHHT---TT-HHHHHHHHHHHHHTT-----